Protein AF-A0A8H6ZMJ7-F1 (afdb_monomer)

Nearest PDB structures (foldseek):
  8r8q-assembly1_B  TM=2.591E-01  e=7.046E+00  Mus musculus

Radius of gyration: 21.91 Å; Cα contacts (8 Å, |Δi|>4): 2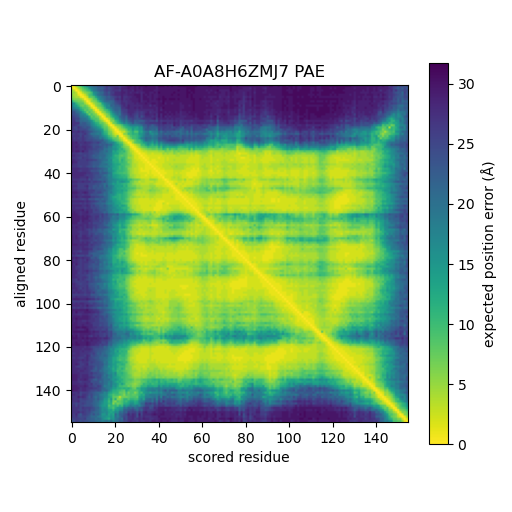61; chains: 1; bounding box: 83×32×46 Å

Mean predicted aligned error: 12.81 Å

Organism: NCBI:txid230812

Structure (mmCIF, N/CA/C/O backbone):
data_AF-A0A8H6ZMJ7-F1
#
_entry.id   AF-A0A8H6ZMJ7-F1
#
loop_
_atom_site.group_PDB
_atom_site.id
_atom_site.type_symbol
_atom_site.label_atom_id
_atom_site.label_alt_id
_atom_site.label_comp_id
_atom_site.label_asym_id
_atom_site.label_entity_id
_atom_site.label_seq_id
_atom_site.pdbx_PDB_ins_code
_atom_site.Cartn_x
_atom_site.Cartn_y
_atom_site.Cartn_z
_atom_site.occupancy
_atom_site.B_iso_or_equiv
_atom_site.auth_seq_id
_atom_site.auth_comp_id
_atom_site.auth_asym_id
_atom_site.auth_atom_id
_atom_site.pdbx_PDB_model_num
ATOM 1 N N . MET A 1 1 ? 64.795 13.889 25.042 1.00 40.62 1 MET A N 1
ATOM 2 C CA . MET A 1 1 ? 64.418 12.650 25.764 1.00 40.62 1 MET A CA 1
ATOM 3 C C . MET A 1 1 ? 63.055 12.867 26.417 1.00 40.62 1 MET A C 1
ATOM 5 O O . MET A 1 1 ? 62.797 14.007 26.766 1.00 40.62 1 MET A O 1
ATOM 9 N N . PHE A 1 2 ? 62.248 11.807 26.580 1.00 29.73 2 PHE A N 1
ATOM 10 C CA . PHE A 1 2 ? 60.812 11.752 26.955 1.00 29.73 2 PHE A CA 1
ATOM 11 C C . PHE A 1 2 ? 59.855 11.844 25.747 1.00 29.73 2 PHE A C 1
ATOM 13 O O . PHE A 1 2 ? 59.404 12.914 25.365 1.00 29.73 2 PHE A O 1
ATOM 20 N N . LEU A 1 3 ? 59.773 10.793 24.921 1.00 32.44 3 LEU A N 1
ATOM 21 C CA . LEU A 1 3 ? 58.931 9.584 25.063 1.00 32.44 3 LEU A CA 1
ATOM 22 C C . LEU A 1 3 ? 57.421 9.884 24.966 1.00 32.44 3 LEU A C 1
ATOM 24 O O . LEU A 1 3 ? 56.746 10.059 25.974 1.00 32.44 3 LEU A O 1
ATOM 28 N N . ARG A 1 4 ? 56.892 9.883 23.733 1.00 35.91 4 ARG A N 1
ATOM 29 C CA . ARG A 1 4 ? 55.462 9.662 23.464 1.00 35.91 4 ARG A CA 1
ATOM 30 C C . ARG A 1 4 ? 55.209 8.148 23.386 1.00 35.91 4 ARG A C 1
ATOM 32 O O . ARG A 1 4 ? 55.880 7.502 22.580 1.00 35.91 4 ARG A O 1
ATOM 39 N N . PRO A 1 5 ? 54.285 7.570 24.174 1.00 40.06 5 PRO A N 1
ATOM 40 C CA . PRO A 1 5 ? 53.857 6.190 23.985 1.00 40.06 5 PRO A CA 1
ATOM 41 C C . PRO A 1 5 ? 52.807 6.067 22.853 1.00 40.06 5 PRO A C 1
ATOM 43 O O . PRO A 1 5 ? 52.251 7.078 22.416 1.00 40.06 5 PRO A O 1
ATOM 46 N N . PRO A 1 6 ? 52.572 4.841 22.342 1.00 36.16 6 PRO A N 1
ATOM 47 C CA . PRO A 1 6 ? 52.058 4.580 20.999 1.00 36.16 6 PRO A CA 1
ATOM 48 C C . PRO A 1 6 ? 50.549 4.283 20.965 1.00 36.16 6 PRO A C 1
ATOM 50 O O . PRO A 1 6 ? 50.018 3.595 21.835 1.00 36.16 6 PRO A O 1
ATOM 53 N N . LEU A 1 7 ? 49.865 4.727 19.906 1.00 35.50 7 LEU A N 1
ATOM 54 C CA . LEU A 1 7 ? 48.497 4.310 19.584 1.00 35.50 7 LEU A CA 1
ATOM 55 C C . LEU A 1 7 ? 48.532 3.001 18.782 1.00 35.50 7 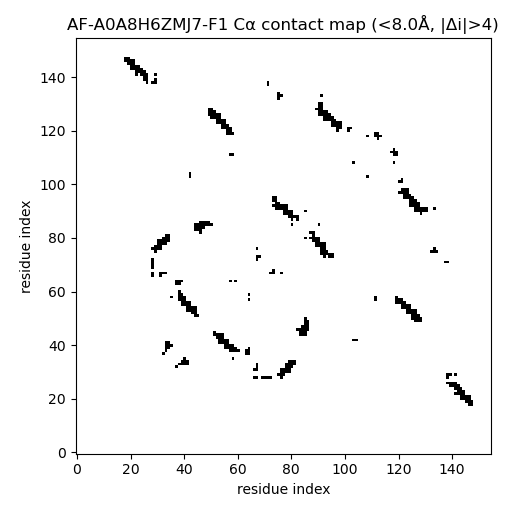LEU A C 1
ATOM 57 O O . LEU A 1 7 ? 48.797 2.994 17.582 1.00 35.50 7 LEU A O 1
ATOM 61 N N . HIS A 1 8 ? 48.253 1.888 19.459 1.00 37.00 8 HIS A N 1
ATOM 62 C CA . HIS A 1 8 ? 47.903 0.617 18.832 1.00 37.00 8 HIS A CA 1
ATOM 63 C C . HIS A 1 8 ? 46.380 0.451 18.804 1.00 37.00 8 HIS A C 1
ATOM 65 O O . HIS A 1 8 ? 45.762 0.433 19.864 1.00 37.00 8 HIS A O 1
ATOM 71 N N . LYS A 1 9 ? 45.861 0.166 17.597 1.00 37.28 9 LYS A N 1
ATOM 72 C CA . LYS A 1 9 ? 44.569 -0.480 17.275 1.00 37.28 9 LYS A CA 1
ATOM 73 C C . LYS A 1 9 ? 43.328 0.373 17.613 1.00 37.28 9 LYS A C 1
ATOM 75 O O . LYS A 1 9 ? 43.206 0.922 18.692 1.00 37.28 9 LYS A O 1
ATOM 80 N N . TRP A 1 10 ? 42.356 0.519 16.719 1.00 31.66 10 TRP A N 1
ATOM 81 C CA . TRP A 1 10 ? 41.422 -0.559 16.401 1.00 31.66 10 TRP A CA 1
ATOM 82 C C . TRP A 1 10 ? 40.451 -0.163 15.272 1.00 31.66 10 TRP A C 1
ATOM 84 O O . TRP A 1 10 ? 40.071 0.993 15.145 1.00 31.66 10 TRP A O 1
ATOM 94 N N . VAL A 1 11 ? 40.012 -1.201 14.551 1.00 34.50 11 VAL A N 1
ATOM 95 C CA . VAL A 1 11 ? 38.798 -1.322 13.724 1.00 34.50 11 VAL A CA 1
ATOM 96 C C . VAL A 1 11 ? 38.760 -0.547 12.400 1.00 34.50 11 VAL A C 1
ATOM 98 O O . VAL A 1 11 ? 38.437 0.630 12.304 1.00 34.50 11 VAL A O 1
ATOM 101 N N . SER A 1 12 ? 38.993 -1.318 11.341 1.00 35.91 12 SER A N 1
ATOM 102 C CA . SER A 1 12 ? 38.514 -1.110 9.978 1.00 35.91 12 SER A CA 1
ATOM 103 C C . SER A 1 12 ? 37.035 -0.698 9.945 1.00 35.91 12 SER A C 1
ATOM 105 O O . SER A 1 12 ? 36.141 -1.531 10.095 1.00 35.91 12 SER A O 1
ATOM 107 N N . LEU A 1 13 ? 36.799 0.594 9.711 1.00 35.06 13 LEU A N 1
ATOM 108 C CA . LEU A 1 13 ? 35.517 1.161 9.303 1.00 35.06 13 LEU A CA 1
ATOM 109 C C . LEU A 1 13 ? 35.194 0.678 7.885 1.00 35.06 13 LEU A C 1
ATOM 111 O O . LEU A 1 13 ? 35.684 1.226 6.896 1.00 35.06 13 LEU A O 1
ATOM 115 N N . PHE A 1 14 ? 34.349 -0.345 7.779 1.00 35.38 14 PHE A N 1
ATOM 116 C CA . PHE A 1 14 ? 33.616 -0.606 6.546 1.00 35.38 14 PHE A CA 1
ATOM 117 C C . PHE A 1 14 ? 32.664 0.571 6.308 1.00 35.38 14 PHE A C 1
ATOM 119 O O . PHE A 1 14 ? 31.577 0.651 6.874 1.00 35.38 14 PHE A O 1
ATOM 126 N N . ARG A 1 15 ? 33.116 1.521 5.486 1.00 40.22 15 ARG A N 1
ATOM 127 C CA . ARG A 1 15 ? 32.315 2.616 4.942 1.00 40.22 15 ARG A CA 1
ATOM 128 C C . ARG A 1 15 ? 31.239 2.009 4.041 1.00 40.22 15 ARG A C 1
ATOM 130 O O . ARG A 1 15 ? 31.510 1.655 2.896 1.00 40.22 15 ARG A O 1
ATOM 137 N N . LYS A 1 16 ? 30.024 1.855 4.562 1.00 38.59 16 LYS A N 1
ATOM 138 C CA . LYS A 1 16 ? 28.864 1.483 3.752 1.00 38.59 16 LYS A CA 1
ATOM 139 C C . LYS A 1 16 ? 28.497 2.703 2.905 1.00 38.59 16 LYS A C 1
ATOM 141 O O . LYS A 1 16 ? 28.014 3.705 3.420 1.00 38.59 16 LYS A O 1
ATOM 146 N N . HIS A 1 17 ? 28.834 2.657 1.620 1.00 39.25 17 HIS A N 1
ATOM 147 C CA . HIS A 1 17 ? 28.403 3.654 0.646 1.00 39.25 17 HIS A CA 1
ATOM 148 C C . HIS A 1 17 ? 26.912 3.438 0.372 1.00 39.25 17 HIS A C 1
ATOM 150 O O . HIS A 1 17 ? 26.545 2.600 -0.448 1.00 39.25 17 HIS A O 1
ATOM 156 N N . GLU A 1 18 ? 26.049 4.152 1.089 1.00 45.00 18 GLU A N 1
ATOM 157 C CA . GLU A 1 18 ? 24.613 4.148 0.818 1.00 45.00 18 GLU A CA 1
ATOM 158 C C . GLU A 1 18 ? 24.294 5.289 -0.152 1.00 45.00 18 GLU A C 1
ATOM 160 O O . GLU A 1 18 ? 24.239 6.461 0.212 1.00 45.00 18 GLU A O 1
ATOM 165 N N . ASN A 1 19 ? 24.133 4.937 -1.430 1.00 41.91 19 ASN A N 1
ATOM 166 C CA . ASN A 1 19 ? 23.509 5.827 -2.401 1.00 41.91 19 ASN A CA 1
ATOM 167 C C . ASN A 1 19 ? 22.033 5.978 -2.013 1.00 41.91 19 ASN A C 1
ATOM 169 O O . ASN A 1 19 ? 21.340 4.973 -1.854 1.00 41.91 19 ASN A O 1
ATOM 173 N N . TYR A 1 20 ? 21.542 7.209 -1.893 1.00 49.22 20 TYR A N 1
ATOM 174 C CA . TYR A 1 20 ? 20.137 7.478 -1.596 1.00 49.22 20 TYR A CA 1
ATOM 175 C C . TYR A 1 20 ? 19.500 8.308 -2.714 1.00 49.22 20 TYR A C 1
ATOM 177 O O . TYR A 1 20 ? 20.053 9.305 -3.179 1.00 49.22 20 TYR A O 1
ATOM 185 N N . LEU A 1 21 ? 18.320 7.867 -3.149 1.00 46.81 21 LEU A N 1
ATOM 186 C CA . LEU A 1 21 ? 17.502 8.533 -4.153 1.00 46.81 21 LEU A CA 1
ATOM 187 C C . LEU A 1 21 ? 16.530 9.493 -3.450 1.00 46.81 21 LEU A C 1
ATOM 189 O O . LEU A 1 21 ? 15.619 9.044 -2.753 1.00 46.81 21 LEU A O 1
ATOM 193 N N . ARG A 1 22 ? 16.687 10.809 -3.653 1.00 48.72 22 ARG A N 1
ATOM 194 C CA . ARG A 1 22 ? 15.736 11.814 -3.153 1.00 48.72 22 ARG A CA 1
ATOM 195 C C . ARG A 1 22 ? 14.818 12.273 -4.280 1.00 48.72 22 ARG A C 1
ATOM 197 O O . ARG A 1 22 ? 15.273 12.826 -5.282 1.00 48.72 22 ARG A O 1
ATOM 204 N N . VAL A 1 23 ? 13.514 12.088 -4.100 1.00 51.41 23 VAL A N 1
ATOM 205 C CA . VAL A 1 23 ? 12.507 12.729 -4.955 1.00 51.41 23 VAL A CA 1
ATOM 206 C C . VAL A 1 23 ? 12.547 14.217 -4.639 1.00 51.41 23 VAL A C 1
ATOM 208 O O . VAL A 1 23 ? 12.322 14.603 -3.492 1.00 51.41 23 VAL A O 1
ATOM 211 N N . GLN A 1 24 ? 12.921 15.041 -5.618 1.00 44.25 24 GLN A N 1
ATOM 212 C CA . GLN A 1 24 ? 13.086 16.469 -5.372 1.00 44.25 24 GLN A CA 1
ATOM 213 C C . GLN A 1 24 ? 11.735 17.172 -5.497 1.0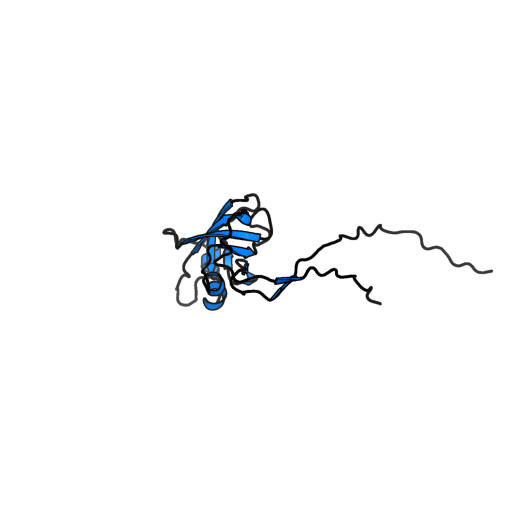0 44.25 24 GLN A C 1
ATOM 215 O O . GLN A 1 24 ? 11.301 17.804 -4.542 1.00 44.25 24 GLN A O 1
ATOM 220 N N . TRP A 1 25 ? 11.069 17.017 -6.650 1.00 44.19 25 TRP A N 1
ATOM 221 C CA . TRP A 1 25 ? 9.737 17.557 -6.937 1.00 44.19 25 TRP A CA 1
ATOM 222 C C . TRP A 1 25 ? 9.104 16.762 -8.095 1.00 44.19 25 TRP A C 1
ATOM 224 O O . TRP A 1 25 ? 9.724 16.555 -9.141 1.00 44.19 25 TRP A O 1
ATOM 234 N N . GLY A 1 26 ? 7.867 16.314 -7.920 1.00 46.16 26 GLY A N 1
ATOM 235 C CA . GLY A 1 26 ? 7.076 15.562 -8.896 1.00 46.16 26 GLY A CA 1
ATOM 236 C C . GLY A 1 26 ? 5.633 15.464 -8.407 1.00 46.16 26 GLY A C 1
ATOM 237 O O . GLY A 1 26 ? 5.340 15.904 -7.294 1.00 46.16 26 GLY A O 1
ATOM 238 N N . SER A 1 27 ? 4.723 14.929 -9.219 1.00 52.59 27 SER A N 1
ATOM 239 C CA . SER A 1 27 ? 3.335 14.754 -8.783 1.00 52.59 27 SER A CA 1
ATOM 240 C C . SER A 1 27 ? 3.284 13.874 -7.541 1.00 52.59 27 SER A C 1
ATOM 242 O O . SER A 1 27 ? 3.731 12.727 -7.558 1.00 52.59 27 SER A O 1
ATOM 244 N N . ASN A 1 28 ? 2.734 14.430 -6.457 1.00 59.06 28 ASN A N 1
ATOM 245 C CA . ASN A 1 28 ? 2.615 13.773 -5.152 1.00 59.06 28 ASN A CA 1
ATOM 246 C C . ASN A 1 28 ? 1.735 12.509 -5.210 1.00 59.06 28 ASN A C 1
ATOM 248 O O . ASN A 1 28 ? 1.573 11.814 -4.221 1.00 59.06 28 ASN A O 1
ATOM 252 N N . THR A 1 29 ? 1.150 12.222 -6.374 1.00 64.38 29 THR A N 1
ATOM 253 C CA . THR A 1 29 ? 0.273 11.080 -6.613 1.00 64.38 29 THR A CA 1
ATOM 254 C C . THR A 1 29 ? 1.039 9.841 -7.077 1.00 64.38 29 THR A C 1
ATOM 256 O O . THR A 1 29 ? 0.543 8.735 -6.919 1.00 64.38 29 THR A O 1
ATOM 259 N N . ALA A 1 30 ? 2.247 9.984 -7.640 1.00 69.69 30 ALA A N 1
ATOM 260 C CA . ALA A 1 30 ? 2.974 8.856 -8.233 1.00 69.69 30 ALA A CA 1
ATOM 261 C C . ALA A 1 30 ? 3.637 7.936 -7.197 1.00 69.69 30 ALA A C 1
ATOM 263 O O . ALA A 1 30 ? 3.919 6.771 -7.489 1.00 69.69 30 ALA A O 1
ATOM 264 N N . ILE A 1 31 ? 3.887 8.461 -5.992 1.00 79.69 31 ILE A N 1
ATOM 265 C CA . ILE A 1 31 ? 4.442 7.706 -4.873 1.00 79.69 31 ILE A CA 1
ATOM 266 C C . ILE A 1 31 ? 3.469 7.780 -3.702 1.00 79.69 31 ILE A C 1
ATOM 268 O O . ILE A 1 31 ? 3.143 8.860 -3.216 1.00 79.69 31 ILE A O 1
ATOM 272 N N . GLY A 1 32 ? 3.030 6.616 -3.244 1.00 85.81 32 GLY A N 1
ATOM 273 C CA . GLY A 1 32 ? 2.213 6.445 -2.057 1.00 85.81 32 GLY A CA 1
ATOM 274 C C . GLY A 1 32 ? 3.014 5.865 -0.896 1.00 85.81 32 GLY A C 1
ATOM 275 O O . GLY A 1 32 ? 4.128 5.358 -1.037 1.00 85.81 32 GLY A O 1
ATOM 276 N N . ASP A 1 33 ? 2.411 5.901 0.278 1.00 87.00 33 ASP A N 1
ATOM 277 C CA . ASP A 1 33 ? 2.946 5.297 1.485 1.00 87.00 33 ASP A CA 1
ATOM 278 C C . ASP A 1 33 ? 1.818 4.496 2.130 1.00 87.00 33 ASP A C 1
ATOM 280 O O . ASP A 1 33 ? 0.755 5.046 2.417 1.00 87.00 33 ASP A O 1
ATOM 284 N N . ILE A 1 34 ? 2.026 3.188 2.283 1.00 90.62 34 ILE A N 1
ATOM 285 C CA . ILE A 1 34 ? 1.058 2.275 2.906 1.00 90.62 34 ILE A CA 1
ATOM 286 C C . ILE A 1 34 ? 1.561 1.731 4.243 1.00 90.62 34 ILE A C 1
ATOM 288 O O . ILE A 1 34 ? 1.051 0.732 4.749 1.00 90.62 34 ILE A O 1
ATOM 292 N N . THR A 1 35 ? 2.573 2.383 4.816 1.00 90.62 35 THR A N 1
ATOM 293 C CA . THR A 1 35 ? 3.107 2.045 6.135 1.00 90.62 35 THR A CA 1
ATOM 294 C C . THR A 1 35 ? 2.275 2.669 7.254 1.00 90.62 35 THR A C 1
ATOM 296 O O . THR A 1 35 ? 1.461 3.572 7.035 1.00 90.62 35 THR A O 1
ATOM 299 N N . GLU A 1 36 ? 2.532 2.238 8.491 1.00 89.00 36 GLU A N 1
ATOM 300 C CA . GLU A 1 36 ? 1.895 2.818 9.679 1.00 89.00 36 GLU A CA 1
ATOM 301 C C . GLU A 1 36 ? 2.155 4.330 9.800 1.00 89.00 36 GLU A C 1
ATOM 303 O O . GLU A 1 36 ? 1.299 5.054 10.303 1.00 89.00 36 GLU A O 1
ATOM 308 N N . ALA A 1 37 ? 3.274 4.830 9.257 1.00 85.69 37 ALA A N 1
ATOM 309 C CA . ALA A 1 37 ? 3.587 6.260 9.220 1.00 85.69 37 ALA A CA 1
ATOM 310 C C . ALA A 1 37 ? 2.594 7.077 8.372 1.00 85.69 37 ALA A C 1
ATOM 312 O O . ALA A 1 37 ? 2.334 8.237 8.683 1.00 85.69 37 ALA A O 1
ATOM 313 N N . ALA A 1 38 ? 2.000 6.470 7.340 1.00 85.44 38 ALA A N 1
ATOM 314 C CA . ALA A 1 38 ? 0.922 7.063 6.547 1.00 85.44 38 ALA A CA 1
ATOM 315 C C . ALA A 1 38 ? -0.481 6.738 7.093 1.00 85.44 38 ALA A C 1
ATOM 317 O O . ALA A 1 38 ? -1.488 7.069 6.470 1.00 85.44 38 ALA A O 1
ATOM 318 N N . GLY A 1 39 ? -0.561 6.100 8.264 1.00 88.31 39 GLY A N 1
ATOM 319 C CA . GLY A 1 39 ? -1.818 5.742 8.916 1.00 88.31 39 GLY A CA 1
ATOM 320 C C . GLY A 1 39 ? -2.416 4.415 8.450 1.00 88.31 39 GLY A C 1
ATOM 321 O O . GLY A 1 39 ? -3.564 4.129 8.784 1.00 88.31 39 GLY A O 1
ATOM 322 N N . TRP A 1 40 ? -1.673 3.590 7.711 1.00 91.06 40 TRP A N 1
ATOM 323 C CA . TRP A 1 40 ? -2.151 2.303 7.205 1.00 91.06 40 TRP A CA 1
ATOM 324 C C . TRP A 1 40 ? -1.693 1.128 8.068 1.00 91.06 40 TRP A C 1
ATOM 326 O O . TRP A 1 40 ? -0.523 1.026 8.426 1.00 91.06 40 TRP A O 1
ATOM 336 N N . LYS A 1 41 ? -2.602 0.189 8.345 1.00 92.31 41 LYS A N 1
ATOM 337 C CA . LYS A 1 41 ? -2.275 -1.138 8.874 1.00 92.31 41 LYS A CA 1
ATOM 338 C C . LYS A 1 41 ? -2.410 -2.186 7.786 1.00 92.31 41 LYS A C 1
ATOM 340 O O . LYS A 1 41 ? -3.498 -2.366 7.241 1.00 92.31 41 LYS A O 1
ATOM 345 N N . ILE A 1 42 ? -1.330 -2.910 7.521 1.00 92.31 42 ILE A N 1
ATOM 346 C CA . ILE A 1 42 ? -1.331 -4.058 6.614 1.00 92.31 42 ILE A CA 1
ATOM 347 C C . ILE A 1 42 ? -1.700 -5.313 7.419 1.00 92.31 42 ILE A C 1
ATOM 349 O O . ILE A 1 42 ? -1.101 -5.567 8.462 1.00 92.31 42 ILE A O 1
ATOM 353 N N . LEU A 1 43 ? -2.707 -6.073 6.973 1.00 89.88 43 LEU A N 1
ATOM 354 C CA . LEU A 1 43 ? -3.214 -7.252 7.697 1.00 89.88 43 LEU A CA 1
ATOM 355 C C . LEU A 1 43 ? -2.530 -8.552 7.268 1.00 89.88 43 LEU A C 1
ATOM 357 O O . LEU A 1 43 ? -2.212 -9.390 8.102 1.00 89.88 43 LEU A O 1
ATOM 361 N N . ASN A 1 44 ? -2.324 -8.723 5.963 1.00 87.38 44 ASN A N 1
ATOM 362 C CA . ASN A 1 44 ? -1.790 -9.948 5.379 1.00 87.38 44 ASN A CA 1
ATOM 363 C C . ASN A 1 44 ? -0.703 -9.556 4.384 1.00 87.38 44 ASN A C 1
ATOM 365 O O . ASN A 1 44 ? -1.029 -9.158 3.269 1.00 87.38 44 ASN A O 1
ATOM 369 N N . CYS A 1 45 ? 0.561 -9.632 4.785 1.00 90.75 45 CYS A N 1
ATOM 370 C CA . CYS A 1 45 ? 1.683 -9.430 3.880 1.00 90.75 45 CYS A CA 1
ATOM 371 C C . CYS A 1 45 ? 2.805 -10.412 4.203 1.00 90.75 45 CYS A C 1
ATOM 373 O O . CYS A 1 45 ? 3.029 -10.739 5.367 1.00 90.75 45 CYS A O 1
ATOM 375 N N . SER A 1 46 ? 3.479 -10.900 3.167 1.00 92.81 46 SER A N 1
ATOM 376 C CA . SER A 1 46 ? 4.653 -11.757 3.276 1.00 92.81 46 SER A CA 1
ATOM 377 C C . SER A 1 46 ? 5.910 -10.970 2.884 1.00 92.81 46 SER A C 1
ATOM 379 O O . SER A 1 46 ? 5.880 -10.264 1.870 1.00 92.81 46 SER A O 1
ATOM 381 N N . PRO A 1 47 ? 7.020 -11.099 3.633 1.00 91.19 47 PRO A N 1
ATOM 382 C CA . PRO A 1 47 ? 8.289 -10.436 3.318 1.00 91.19 47 PRO A CA 1
ATOM 383 C C . PRO A 1 47 ? 9.018 -11.072 2.122 1.00 91.19 47 PRO A C 1
ATOM 385 O O . PRO A 1 47 ? 9.871 -10.451 1.500 1.00 91.19 47 PRO A O 1
ATOM 388 N N . ASP A 1 48 ? 8.676 -12.304 1.742 1.00 88.94 48 ASP A N 1
ATOM 389 C CA . ASP A 1 48 ? 9.485 -13.084 0.796 1.00 88.94 48 ASP A CA 1
ATOM 390 C C . ASP A 1 48 ? 8.912 -13.137 -0.622 1.00 88.94 48 ASP A C 1
ATOM 392 O O . ASP A 1 48 ? 9.472 -13.792 -1.507 1.00 88.94 48 ASP A O 1
ATOM 396 N N . VAL A 1 49 ? 7.800 -12.450 -0.872 1.00 90.62 49 VAL A N 1
ATOM 397 C CA . VAL A 1 49 ? 7.093 -12.505 -2.155 1.00 90.62 49 VAL A CA 1
ATOM 398 C C . VAL A 1 49 ? 7.243 -11.204 -2.939 1.00 90.62 49 VAL A C 1
ATOM 400 O O . VAL A 1 49 ? 7.279 -10.104 -2.388 1.00 90.62 49 VAL A O 1
ATOM 403 N N . LEU A 1 50 ? 7.355 -11.348 -4.260 1.00 90.19 50 LEU A N 1
ATOM 404 C CA . LEU A 1 50 ? 7.447 -10.231 -5.207 1.00 90.19 50 LEU A CA 1
ATOM 405 C C . LEU A 1 50 ? 6.075 -9.765 -5.701 1.00 90.19 50 LEU A C 1
ATOM 407 O O . LEU A 1 50 ? 5.952 -8.653 -6.201 1.00 90.19 50 LEU A O 1
ATOM 411 N N . THR A 1 51 ? 5.058 -10.618 -5.577 1.00 94.25 51 THR A N 1
ATOM 412 C CA . THR A 1 51 ? 3.681 -10.326 -5.969 1.00 94.25 51 THR A CA 1
ATOM 413 C C . THR A 1 51 ? 2.742 -10.912 -4.934 1.00 94.25 51 THR A C 1
ATOM 415 O O . THR A 1 51 ? 2.900 -12.075 -4.561 1.00 94.25 51 THR A O 1
ATOM 418 N N . GLN A 1 52 ? 1.799 -10.111 -4.445 1.00 95.06 52 GLN A N 1
ATOM 419 C CA . GLN A 1 52 ? 0.870 -10.536 -3.402 1.00 95.06 52 GLN A CA 1
ATOM 420 C C . GLN A 1 52 ? -0.367 -9.656 -3.323 1.00 95.06 52 GLN A C 1
ATOM 422 O O . GLN A 1 52 ? -0.311 -8.458 -3.597 1.00 95.06 52 GLN A O 1
ATOM 427 N N . ASP A 1 53 ? -1.456 -10.261 -2.863 1.00 95.44 53 ASP A N 1
ATOM 428 C CA . ASP A 1 53 ? -2.653 -9.546 -2.456 1.00 95.44 53 ASP A CA 1
ATOM 429 C C . ASP A 1 53 ? -2.567 -9.236 -0.967 1.00 95.44 53 ASP A C 1
ATOM 431 O O . ASP A 1 53 ? -2.433 -10.136 -0.133 1.00 95.44 53 ASP A O 1
ATOM 435 N N . ILE A 1 54 ? -2.674 -7.957 -0.635 1.00 94.94 54 ILE A N 1
ATOM 436 C CA . ILE A 1 54 ? -2.658 -7.480 0.740 1.00 94.94 54 ILE A CA 1
ATOM 437 C C . ILE A 1 54 ? -3.985 -6.821 1.088 1.00 94.94 54 ILE A C 1
ATOM 439 O O . ILE A 1 54 ? -4.699 -6.298 0.231 1.00 94.94 54 ILE A O 1
ATOM 443 N N . ARG A 1 55 ? -4.294 -6.812 2.383 1.00 94.62 55 ARG A N 1
ATOM 444 C CA . ARG A 1 55 ? -5.417 -6.059 2.947 1.00 94.62 55 ARG A CA 1
ATOM 445 C C . ARG A 1 55 ? -4.893 -4.938 3.827 1.00 94.62 55 ARG A C 1
ATOM 447 O O . ARG A 1 55 ? -3.942 -5.143 4.581 1.00 94.62 55 ARG A O 1
ATOM 454 N N . LEU A 1 56 ? -5.533 -3.785 3.727 1.00 92.56 56 LEU A N 1
ATOM 455 C CA . LEU A 1 56 ? -5.167 -2.537 4.369 1.00 92.56 56 LEU A CA 1
ATOM 456 C C . LEU A 1 56 ? -6.344 -1.990 5.165 1.00 92.56 56 LEU A C 1
ATOM 458 O O . LEU A 1 56 ? -7.488 -2.045 4.711 1.00 92.56 56 LEU A O 1
ATOM 462 N N . VAL A 1 57 ? -6.050 -1.387 6.309 1.00 92.06 57 VAL A N 1
ATOM 463 C CA . VAL A 1 57 ? -7.035 -0.686 7.132 1.00 92.06 57 VAL A CA 1
ATOM 464 C C . VAL A 1 57 ? -6.473 0.661 7.552 1.00 92.06 57 VAL A C 1
ATOM 466 O O . VAL A 1 57 ? -5.312 0.760 7.943 1.00 92.06 57 VAL A O 1
ATOM 469 N N . CYS A 1 58 ? -7.292 1.705 7.472 1.00 90.31 58 CYS A N 1
ATOM 470 C CA . CYS A 1 58 ? -6.904 3.027 7.944 1.00 90.31 58 CYS A CA 1
ATOM 471 C C . CYS A 1 58 ? -6.991 3.095 9.477 1.00 90.31 58 CYS A C 1
ATOM 473 O O . CYS A 1 58 ? -8.064 2.885 10.041 1.00 90.31 58 CYS A O 1
ATOM 475 N N . MET A 1 59 ? -5.873 3.391 10.142 1.00 86.00 59 MET A N 1
ATOM 476 C CA . MET A 1 59 ? -5.766 3.507 11.603 1.00 86.00 59 MET A CA 1
ATOM 477 C C . MET A 1 59 ? -6.064 4.915 12.134 1.00 86.00 59 MET A C 1
ATOM 479 O O . MET A 1 59 ? -6.279 5.079 13.331 1.00 86.00 59 MET A O 1
ATOM 483 N N . GLY A 1 60 ? -6.033 5.934 11.272 1.00 73.62 60 GLY A N 1
ATOM 484 C CA . GLY A 1 60 ? -6.101 7.341 11.668 1.00 73.62 60 GLY A CA 1
ATOM 485 C C . GLY A 1 60 ? -7.331 8.085 11.150 1.00 73.62 60 GLY A C 1
ATOM 486 O O . GLY A 1 60 ? -8.406 7.520 10.911 1.00 73.62 60 GLY A O 1
ATOM 487 N N . GLU A 1 61 ? -7.162 9.393 10.962 1.00 72.38 61 GLU A N 1
ATOM 488 C CA . GLU A 1 61 ? -8.114 10.182 10.190 1.00 72.38 61 GLU A CA 1
ATOM 489 C C . GLU A 1 61 ? -8.144 9.678 8.747 1.00 72.38 61 GLU A C 1
ATOM 491 O O . GLU A 1 61 ? -7.109 9.421 8.129 1.00 72.38 61 GLU A O 1
ATOM 496 N N . THR A 1 62 ? -9.346 9.549 8.188 1.00 70.38 62 THR A N 1
ATOM 497 C CA . THR A 1 62 ? -9.543 9.031 6.828 1.00 70.38 62 THR A CA 1
ATOM 498 C C . THR A 1 62 ? -8.783 9.844 5.783 1.00 70.38 62 THR A C 1
ATOM 500 O O . THR A 1 62 ? -8.362 9.283 4.776 1.00 70.38 62 THR A O 1
ATOM 503 N N . SER A 1 63 ? -8.560 11.134 6.046 1.00 73.12 63 SER A N 1
ATOM 504 C CA . SER A 1 63 ? -7.788 12.058 5.212 1.00 73.12 63 SER A CA 1
ATOM 505 C C . SER A 1 63 ? -6.343 11.600 4.985 1.00 73.12 63 SER A C 1
ATOM 507 O O . SER A 1 63 ? -5.844 11.728 3.869 1.00 73.12 63 SER A O 1
ATOM 509 N N . MET A 1 64 ? -5.686 11.016 5.996 1.00 76.19 64 MET A N 1
ATOM 510 C CA . MET A 1 64 ? -4.300 10.539 5.883 1.00 76.19 64 MET A CA 1
ATOM 511 C C . MET A 1 64 ? -4.187 9.369 4.901 1.00 76.19 64 MET A C 1
ATOM 513 O O . MET A 1 64 ? -3.318 9.344 4.034 1.00 76.19 64 MET A O 1
ATOM 517 N N . CYS A 1 65 ? -5.125 8.431 4.995 1.00 83.25 65 CYS A N 1
ATOM 518 C CA . CYS A 1 65 ? -5.159 7.229 4.171 1.00 83.25 65 CYS A CA 1
ATOM 519 C C . CYS A 1 65 ? -5.648 7.522 2.744 1.00 83.25 65 CYS A C 1
ATOM 521 O O . CYS A 1 65 ? -5.163 6.947 1.770 1.00 83.25 65 CYS A O 1
ATOM 523 N N . GLN A 1 66 ? -6.594 8.455 2.597 1.00 80.94 66 GLN A N 1
ATOM 524 C CA . GLN A 1 66 ? -7.194 8.815 1.310 1.00 80.94 66 GLN A CA 1
ATOM 525 C C . GLN A 1 66 ? -6.189 9.346 0.286 1.00 80.94 66 GLN A C 1
ATOM 527 O O . GLN A 1 66 ? -6.476 9.275 -0.907 1.00 80.94 66 GLN A O 1
ATOM 532 N N . HIS A 1 67 ? -5.008 9.805 0.711 1.00 80.81 67 HIS A N 1
ATOM 533 C CA . HIS A 1 67 ? -3.970 10.264 -0.208 1.00 80.81 67 HIS A CA 1
ATOM 534 C C . HIS A 1 67 ? -3.582 9.194 -1.245 1.00 80.81 67 HIS A C 1
ATOM 536 O O . HIS A 1 67 ? -3.410 9.526 -2.415 1.00 80.81 67 HIS A O 1
ATOM 542 N N . LEU A 1 68 ? -3.558 7.910 -0.862 1.00 84.06 68 LEU A N 1
ATOM 543 C CA . LEU A 1 68 ? -3.290 6.795 -1.784 1.00 84.06 68 LEU A CA 1
ATOM 544 C C . LEU A 1 68 ? -4.317 6.696 -2.923 1.00 84.06 68 LEU A C 1
ATOM 546 O O . LEU A 1 68 ? -4.002 6.248 -4.017 1.00 84.06 68 LEU A O 1
ATOM 550 N N . PHE A 1 69 ? -5.559 7.089 -2.657 1.00 83.88 69 PHE A N 1
ATOM 551 C CA . PHE A 1 69 ? -6.666 7.004 -3.609 1.00 83.88 69 PHE A CA 1
ATOM 552 C C . PHE A 1 69 ? -6.945 8.340 -4.305 1.00 83.88 69 PHE A C 1
ATOM 554 O O . PHE A 1 69 ? -7.887 8.438 -5.089 1.00 83.88 69 PHE A O 1
ATOM 561 N N . SER A 1 70 ? -6.159 9.373 -4.001 1.00 79.38 70 SER A N 1
ATOM 562 C CA . SER A 1 70 ? -6.292 10.700 -4.593 1.00 79.38 70 SER A CA 1
ATOM 563 C C . SER A 1 70 ? -5.591 10.783 -5.958 1.00 79.38 70 SER A C 1
ATOM 565 O O . SER A 1 70 ? -4.797 9.917 -6.323 1.00 79.38 70 SER A O 1
ATOM 567 N N . GLY A 1 71 ? -5.890 11.817 -6.747 1.00 76.06 71 GLY A N 1
ATOM 568 C CA . GLY A 1 71 ? -5.262 12.007 -8.058 1.00 76.06 71 GLY A CA 1
ATOM 569 C C . GLY A 1 71 ? -5.707 10.971 -9.095 1.00 76.06 71 GLY A C 1
ATOM 570 O O . GLY A 1 71 ? -6.894 10.883 -9.400 1.00 76.06 71 GLY A O 1
ATOM 571 N N . HIS A 1 72 ? -4.758 10.201 -9.641 1.00 76.50 72 HIS A N 1
ATOM 572 C CA . HIS A 1 72 ? -5.022 9.139 -10.626 1.00 76.50 72 HIS A CA 1
ATOM 573 C C . HIS A 1 72 ? -5.514 7.821 -9.998 1.00 76.50 72 HIS A C 1
ATOM 575 O O . HIS A 1 72 ? -5.773 6.854 -10.717 1.00 76.50 72 HIS A O 1
ATOM 581 N N . GLY A 1 73 ? -5.689 7.792 -8.673 1.00 84.19 73 GLY A N 1
ATOM 582 C CA . GLY A 1 73 ? -6.095 6.610 -7.922 1.00 84.19 73 GLY A CA 1
ATOM 583 C C . GLY A 1 73 ? -4.908 5.734 -7.531 1.00 84.19 73 GLY A C 1
ATOM 584 O O . GLY A 1 73 ? -3.771 6.020 -7.873 1.00 84.19 73 GLY A O 1
ATOM 585 N N . ALA A 1 74 ? -5.192 4.650 -6.807 1.00 88.44 74 ALA A N 1
ATOM 586 C CA . ALA A 1 74 ? -4.149 3.799 -6.238 1.00 88.44 74 ALA A CA 1
ATOM 587 C C . ALA A 1 74 ? -3.429 2.921 -7.272 1.00 88.44 74 ALA A C 1
ATOM 589 O O . ALA A 1 74 ? -2.339 2.445 -6.993 1.00 88.44 74 ALA A O 1
ATOM 590 N N . VAL A 1 75 ? -4.048 2.631 -8.422 1.00 91.31 75 VAL A N 1
ATOM 591 C CA . VAL A 1 75 ? -3.472 1.740 -9.445 1.00 91.31 75 VAL A CA 1
ATOM 592 C C . VAL A 1 75 ? -2.331 2.451 -10.169 1.00 91.31 75 VAL A C 1
ATOM 594 O O . VAL A 1 75 ? -2.447 3.625 -10.496 1.00 91.31 75 VAL A O 1
ATOM 597 N N . ASP A 1 76 ? -1.251 1.717 -10.439 1.00 88.69 76 ASP A N 1
ATOM 598 C CA . ASP A 1 76 ? 0.011 2.198 -11.018 1.00 88.69 76 ASP A CA 1
ATOM 599 C C . ASP A 1 76 ? 0.845 3.112 -10.097 1.00 88.69 76 ASP A C 1
ATOM 601 O O . ASP A 1 76 ? 1.978 3.458 -10.439 1.00 88.69 76 ASP A O 1
ATOM 605 N N . THR A 1 77 ? 0.365 3.410 -8.886 1.00 87.88 77 THR A N 1
ATOM 606 C CA . THR A 1 77 ? 1.134 4.109 -7.852 1.00 87.88 77 THR A CA 1
ATOM 607 C C . THR A 1 77 ? 2.251 3.222 -7.293 1.00 87.88 77 THR A C 1
ATOM 609 O O . THR A 1 77 ? 2.053 2.033 -7.017 1.00 87.88 77 THR A O 1
ATOM 612 N N . ILE A 1 78 ? 3.430 3.811 -7.065 1.00 88.94 78 ILE A N 1
ATOM 613 C CA . ILE A 1 78 ? 4.534 3.153 -6.357 1.00 88.94 78 ILE A CA 1
ATOM 614 C C . ILE A 1 78 ? 4.383 3.397 -4.862 1.00 88.94 78 ILE A C 1
ATOM 616 O O . ILE A 1 78 ? 4.480 4.528 -4.406 1.00 88.94 78 ILE A O 1
ATOM 620 N N . VAL A 1 79 ? 4.160 2.353 -4.077 1.00 91.19 79 VAL A N 1
ATOM 621 C CA . VAL A 1 79 ? 3.944 2.459 -2.633 1.00 91.19 79 VAL A CA 1
ATOM 622 C C . VAL A 1 79 ? 5.170 2.024 -1.843 1.00 91.19 79 VAL A C 1
ATOM 624 O O . VAL A 1 79 ? 5.814 1.029 -2.177 1.00 91.19 79 VAL A O 1
ATOM 627 N N . ARG A 1 80 ? 5.482 2.757 -0.770 1.00 91.25 80 ARG A N 1
ATOM 628 C CA . ARG A 1 80 ? 6.460 2.325 0.235 1.00 91.25 80 ARG A CA 1
ATOM 629 C C . ARG A 1 80 ? 5.865 1.225 1.112 1.00 91.25 80 ARG A C 1
ATOM 631 O O . ARG A 1 80 ? 4.770 1.397 1.650 1.00 91.25 80 ARG A O 1
ATOM 638 N N . LEU A 1 81 ? 6.605 0.134 1.273 1.00 90.69 81 LEU A N 1
ATOM 639 C CA . LEU A 1 81 ? 6.249 -0.997 2.128 1.00 90.69 81 LEU A CA 1
ATOM 640 C C . LEU A 1 81 ? 6.959 -0.912 3.483 1.00 90.69 81 LEU A C 1
ATOM 642 O O . LEU A 1 81 ? 7.978 -0.234 3.626 1.00 90.69 81 LEU A O 1
ATOM 646 N N . SER A 1 82 ? 6.404 -1.587 4.492 1.00 88.38 82 SER A N 1
ATOM 647 C CA . SER A 1 82 ? 7.116 -1.840 5.749 1.00 88.38 82 SER A CA 1
ATOM 648 C C . SER A 1 82 ? 8.212 -2.883 5.532 1.00 88.38 82 SER A C 1
ATOM 650 O O . SER A 1 82 ? 8.112 -3.687 4.610 1.00 88.38 82 SER A O 1
ATOM 652 N N . GLU A 1 83 ? 9.207 -2.925 6.418 1.00 85.25 83 GLU A N 1
ATOM 653 C CA . GLU A 1 83 ? 10.327 -3.879 6.326 1.00 85.25 83 GLU A CA 1
ATOM 654 C C . GLU A 1 83 ? 9.864 -5.346 6.265 1.00 85.25 83 GLU A C 1
ATOM 656 O O . GLU A 1 83 ? 10.472 -6.154 5.570 1.00 85.25 83 GLU A O 1
ATOM 661 N N . ASP A 1 84 ? 8.732 -5.664 6.901 1.00 88.06 84 ASP A N 1
ATOM 662 C CA . ASP A 1 84 ? 8.168 -7.019 6.946 1.00 88.06 84 ASP A CA 1
ATOM 663 C C . ASP A 1 84 ? 7.193 -7.336 5.794 1.00 88.06 84 ASP A C 1
ATOM 665 O O . ASP A 1 84 ? 6.438 -8.309 5.856 1.00 88.06 84 ASP A O 1
ATOM 669 N N . CYS A 1 85 ? 7.141 -6.502 4.753 1.00 88.31 85 CYS A N 1
ATOM 670 C CA . CYS A 1 85 ? 6.153 -6.622 3.687 1.00 88.31 85 CYS A CA 1
ATOM 671 C C . CYS A 1 85 ? 6.800 -6.525 2.302 1.00 88.31 85 CYS A C 1
ATOM 673 O O . CYS A 1 85 ? 7.132 -5.444 1.834 1.00 88.31 85 CYS A O 1
ATOM 675 N N . GLY A 1 86 ? 6.923 -7.666 1.621 1.00 88.50 86 GLY A N 1
ATOM 676 C CA . GLY A 1 86 ? 7.560 -7.808 0.311 1.00 88.50 86 GLY A CA 1
ATOM 677 C C . GLY A 1 86 ? 9.090 -7.873 0.355 1.00 88.50 86 GLY A C 1
ATOM 678 O O . GLY A 1 86 ? 9.724 -7.505 1.338 1.00 88.50 86 GLY A O 1
ATOM 679 N N . LYS A 1 87 ? 9.703 -8.314 -0.755 1.00 87.25 87 LYS A N 1
ATOM 680 C CA . LYS A 1 87 ? 11.172 -8.469 -0.869 1.00 87.25 87 LYS A CA 1
ATOM 681 C C . LYS A 1 87 ? 11.966 -7.156 -0.900 1.00 87.25 87 LYS A C 1
ATOM 683 O O . LYS A 1 87 ? 13.188 -7.180 -1.052 1.00 87.25 87 LYS A O 1
ATOM 688 N N . GLY A 1 88 ? 11.300 -6.010 -0.858 1.00 86.00 88 GLY A N 1
ATOM 689 C CA . GLY A 1 88 ? 11.943 -4.716 -1.010 1.00 86.00 88 GLY A CA 1
ATOM 690 C C . GLY A 1 88 ? 11.086 -3.576 -0.474 1.00 86.00 88 GLY A C 1
ATOM 691 O O . GLY A 1 88 ? 9.904 -3.764 -0.203 1.00 86.00 88 GLY A O 1
ATOM 692 N N . PRO A 1 89 ? 11.667 -2.373 -0.357 1.00 88.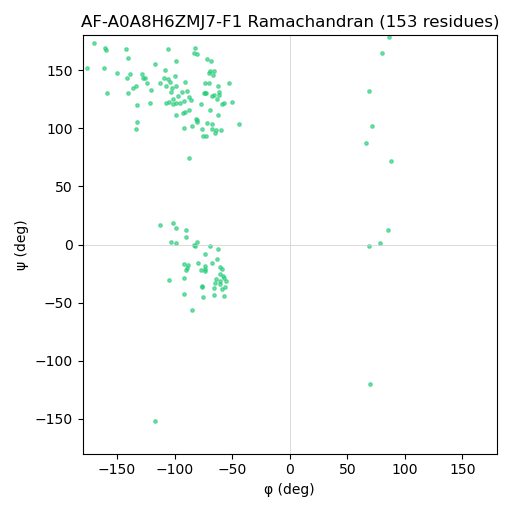88 89 PRO A N 1
ATOM 693 C CA . PRO A 1 89 ? 11.018 -1.239 0.302 1.00 88.88 89 PRO A CA 1
ATOM 694 C C . PRO A 1 89 ? 9.890 -0.598 -0.519 1.00 88.88 89 PRO A C 1
ATOM 696 O O . PRO A 1 89 ? 9.188 0.275 -0.011 1.00 88.88 89 PRO A O 1
ATOM 699 N N . PHE A 1 90 ? 9.719 -0.998 -1.783 1.00 90.88 90 PHE A N 1
ATOM 700 C CA . PHE A 1 90 ? 8.718 -0.444 -2.689 1.00 90.88 90 PHE A CA 1
ATOM 701 C C . PHE A 1 90 ? 8.053 -1.535 -3.526 1.00 90.88 90 PHE A C 1
ATOM 703 O O . PHE A 1 90 ? 8.709 -2.489 -3.949 1.00 90.88 90 PHE A O 1
ATOM 710 N N . ALA A 1 91 ? 6.775 -1.335 -3.834 1.00 93.12 91 ALA A N 1
ATOM 711 C CA . ALA A 1 91 ? 6.035 -2.107 -4.826 1.00 93.12 91 ALA A CA 1
ATOM 712 C C . ALA A 1 91 ? 5.100 -1.201 -5.627 1.00 93.12 91 ALA A C 1
ATOM 714 O O . ALA A 1 91 ? 4.762 -0.099 -5.205 1.00 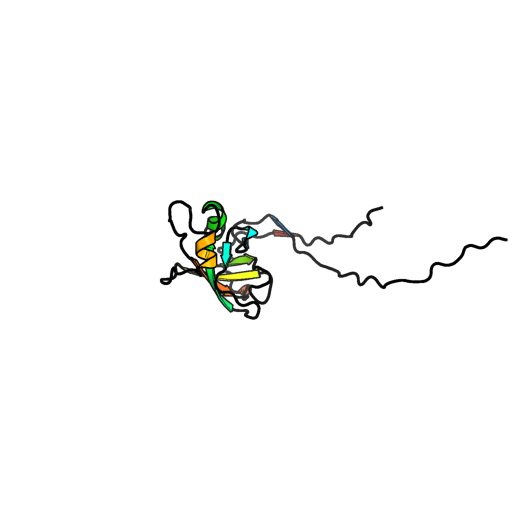93.12 91 ALA A O 1
ATOM 715 N N . ARG A 1 92 ? 4.675 -1.671 -6.792 1.00 92.94 92 ARG A N 1
ATOM 716 C CA . ARG A 1 92 ? 3.622 -1.060 -7.593 1.00 92.94 92 ARG A CA 1
ATOM 717 C C . ARG A 1 92 ? 2.281 -1.663 -7.207 1.00 92.94 92 ARG A C 1
ATOM 719 O O . ARG A 1 92 ? 2.164 -2.875 -7.039 1.00 92.94 92 ARG A O 1
ATOM 726 N N . VAL A 1 93 ? 1.254 -0.829 -7.136 1.00 94.25 93 VAL A N 1
ATOM 727 C CA . VAL A 1 93 ? -0.128 -1.291 -7.013 1.00 94.25 93 VAL A CA 1
ATOM 728 C C . VAL A 1 93 ? -0.649 -1.688 -8.393 1.00 94.25 93 VAL A C 1
ATOM 730 O O . VAL A 1 93 ? -0.923 -0.847 -9.245 1.00 94.25 93 VAL A O 1
ATOM 733 N N . GLN A 1 94 ? -0.809 -2.986 -8.618 1.00 94.94 94 GLN A N 1
ATOM 734 C CA . GLN A 1 94 ? -1.400 -3.527 -9.840 1.00 94.94 94 GLN A CA 1
ATOM 735 C C . GLN A 1 94 ? -2.926 -3.377 -9.851 1.00 94.94 94 GLN A C 1
ATOM 737 O O . GLN A 1 94 ? -3.534 -3.164 -10.898 1.00 94.94 94 GLN A O 1
ATOM 742 N N . LYS A 1 95 ? -3.560 -3.526 -8.686 1.00 94.62 95 LYS A N 1
ATOM 743 C CA . LYS A 1 95 ? -5.018 -3.534 -8.550 1.00 94.62 95 LYS A CA 1
ATOM 744 C C . LYS A 1 95 ? -5.419 -2.992 -7.188 1.00 94.62 95 LYS A C 1
ATOM 746 O O . LYS A 1 95 ? -4.718 -3.218 -6.208 1.00 94.62 95 LYS A O 1
ATOM 751 N N . SER A 1 96 ? -6.572 -2.333 -7.128 1.00 94.38 96 SER A N 1
ATOM 752 C CA . SER A 1 96 ? -7.185 -1.854 -5.892 1.00 94.38 96 SER A CA 1
ATOM 753 C C . SER A 1 96 ? -8.686 -2.149 -5.890 1.00 94.38 96 SER A C 1
ATOM 755 O O . SER A 1 96 ? -9.342 -1.975 -6.917 1.00 94.38 96 SER A O 1
ATOM 757 N N . TRP A 1 97 ? -9.223 -2.658 -4.778 1.00 95.06 97 TRP A N 1
ATOM 758 C CA . TRP A 1 97 ? -10.649 -2.960 -4.629 1.00 95.06 97 TRP A CA 1
ATOM 759 C C . TRP A 1 97 ? -11.079 -3.042 -3.160 1.00 95.06 97 TRP A C 1
ATOM 761 O O . TRP A 1 97 ? -10.256 -3.159 -2.255 1.00 95.06 97 TRP A O 1
ATOM 771 N N . ILE A 1 98 ? -12.395 -3.047 -2.936 1.00 94.25 98 ILE A N 1
ATOM 772 C CA . ILE A 1 98 ? -12.999 -3.328 -1.630 1.00 94.25 98 ILE A CA 1
ATOM 773 C C . ILE A 1 98 ? -13.300 -4.836 -1.572 1.00 94.25 98 ILE A C 1
ATOM 775 O O . ILE A 1 98 ? -14.124 -5.312 -2.359 1.00 94.25 98 ILE A O 1
ATOM 779 N N . PRO A 1 99 ? -12.631 -5.623 -0.711 1.00 94.25 99 PRO A N 1
ATOM 780 C CA . PRO A 1 99 ? -12.891 -7.052 -0.589 1.00 94.25 99 PRO A CA 1
ATOM 781 C C . PRO A 1 99 ? -14.267 -7.313 0.040 1.00 94.25 99 PRO A C 1
ATOM 783 O O . PRO A 1 99 ? -14.723 -6.555 0.892 1.00 94.25 99 PRO A O 1
ATOM 786 N N . ALA A 1 100 ? -14.914 -8.421 -0.334 1.00 93.44 100 ALA A N 1
ATOM 787 C CA . ALA A 1 100 ? -16.155 -8.857 0.317 1.00 93.44 100 ALA A CA 1
ATOM 788 C C . ALA A 1 100 ? -15.926 -9.244 1.790 1.00 93.44 100 ALA A C 1
ATOM 790 O O . ALA A 1 100 ? -16.789 -9.029 2.637 1.00 93.44 100 ALA A O 1
ATOM 791 N N . ASP A 1 101 ? -14.744 -9.789 2.091 1.00 90.31 101 ASP A N 1
ATOM 792 C CA . ASP A 1 101 ? -14.305 -10.046 3.456 1.00 90.31 101 ASP A CA 1
ATOM 793 C C . ASP A 1 101 ? -13.759 -8.761 4.094 1.00 90.31 101 ASP A C 1
ATOM 795 O O . ASP A 1 101 ? -12.652 -8.314 3.783 1.00 90.31 101 ASP A O 1
ATOM 799 N N . GLN A 1 102 ? -14.554 -8.189 4.995 1.00 92.50 102 GLN A N 1
ATOM 800 C CA . GLN A 1 102 ? -14.218 -7.015 5.802 1.00 92.50 1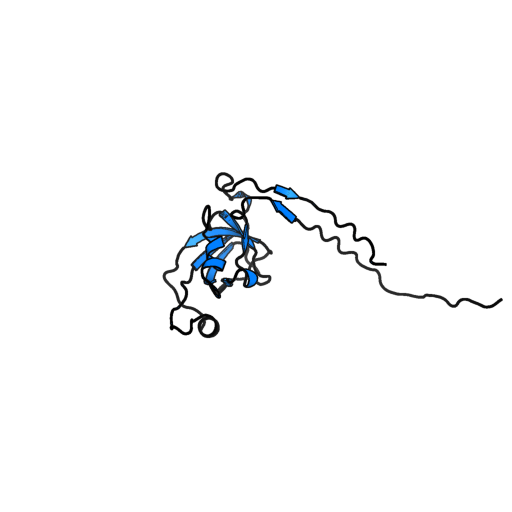02 GLN A CA 1
ATOM 801 C C . GLN A 1 102 ? -13.761 -7.397 7.222 1.00 92.50 102 GLN A C 1
ATOM 803 O O . GLN A 1 102 ? -13.717 -6.546 8.108 1.00 92.50 102 GLN A O 1
ATOM 808 N N . SER A 1 103 ? -13.441 -8.673 7.474 1.00 89.56 103 SER A N 1
ATOM 809 C CA . SER A 1 103 ? -12.956 -9.112 8.782 1.00 89.56 103 SER A CA 1
ATOM 810 C C . SER A 1 103 ? -11.545 -8.601 9.080 1.00 89.56 103 SER A C 1
ATOM 812 O O . SER A 1 103 ? -10.691 -8.456 8.199 1.00 89.56 103 SER A O 1
ATOM 814 N N . MET A 1 104 ? -11.294 -8.351 10.364 1.00 88.50 104 MET A N 1
ATOM 815 C CA . MET A 1 104 ? -9.995 -7.947 10.891 1.00 88.50 104 MET A CA 1
ATOM 816 C C . MET A 1 104 ? -9.607 -8.857 12.060 1.00 88.50 104 MET A C 1
ATOM 818 O O . MET A 1 104 ? -10.485 -9.267 12.827 1.00 88.50 104 MET A O 1
ATOM 822 N N . PRO A 1 105 ? -8.308 -9.143 12.245 1.00 87.81 105 PRO A N 1
ATOM 823 C CA . PRO A 1 105 ? -7.809 -9.765 13.465 1.00 87.81 105 PRO A CA 1
ATOM 824 C C . PRO A 1 105 ? -8.266 -8.994 14.711 1.00 87.81 105 PRO A C 1
ATOM 826 O O . PRO A 1 105 ? -8.291 -7.760 14.711 1.00 87.81 105 PRO A O 1
ATOM 829 N N . ALA A 1 106 ? -8.659 -9.711 15.767 1.00 86.19 106 ALA A N 1
ATOM 830 C CA . ALA A 1 106 ? -9.281 -9.113 16.952 1.00 86.19 106 ALA A CA 1
ATOM 831 C C . ALA A 1 106 ? -8.369 -8.095 17.663 1.00 86.19 106 ALA A C 1
ATOM 833 O O . ALA A 1 106 ? -8.847 -7.090 18.183 1.00 86.19 106 ALA A O 1
ATOM 834 N N . ASP A 1 107 ? -7.059 -8.330 17.649 1.00 84.25 107 ASP A N 1
ATOM 835 C CA . ASP A 1 107 ? -6.031 -7.438 18.189 1.00 84.25 107 ASP A CA 1
ATOM 836 C C . ASP A 1 107 ? -5.941 -6.113 17.418 1.00 84.25 107 ASP A C 1
ATOM 838 O O . ASP A 1 107 ? -5.772 -5.050 18.019 1.00 84.25 107 ASP A O 1
ATOM 842 N N . ILE A 1 108 ? -6.110 -6.163 16.096 1.00 85.31 108 ILE A N 1
ATOM 843 C CA . ILE A 1 108 ? -6.130 -4.986 15.227 1.00 85.31 108 ILE A CA 1
ATOM 844 C C . ILE A 1 108 ? -7.460 -4.246 15.379 1.00 85.31 108 ILE A C 1
ATOM 846 O O . ILE A 1 108 ? -7.472 -3.029 15.573 1.00 85.31 108 ILE A O 1
ATOM 850 N N . ALA A 1 109 ? -8.578 -4.974 15.374 1.00 85.56 109 ALA A N 1
ATOM 851 C CA . ALA A 1 109 ? -9.901 -4.399 15.587 1.00 85.56 109 ALA A CA 1
ATOM 852 C C . ALA A 1 109 ? -9.977 -3.661 16.934 1.00 85.56 109 ALA A C 1
ATOM 854 O O . ALA A 1 109 ? -10.415 -2.517 16.978 1.00 85.56 109 ALA A O 1
ATOM 855 N N . ALA A 1 110 ? -9.455 -4.241 18.017 1.00 83.75 110 ALA A N 1
ATOM 856 C CA . ALA A 1 110 ? -9.443 -3.601 19.333 1.00 83.75 110 ALA A CA 1
ATOM 857 C C . ALA A 1 110 ? -8.673 -2.265 19.373 1.00 83.75 110 ALA A C 1
ATOM 859 O O . ALA A 1 110 ? -8.946 -1.426 20.229 1.00 83.75 110 ALA A O 1
ATOM 860 N N . ARG A 1 111 ? -7.708 -2.064 18.465 1.00 81.38 111 ARG A N 1
ATOM 861 C CA . ARG A 1 111 ? -6.886 -0.845 18.387 1.00 81.38 111 ARG A CA 1
ATOM 862 C C . ARG A 1 111 ? -7.457 0.215 17.453 1.00 81.38 111 ARG A C 1
ATOM 864 O O . ARG A 1 111 ? -7.184 1.394 17.654 1.00 81.38 111 ARG A O 1
ATOM 871 N N . ILE A 1 112 ? -8.196 -0.204 16.430 1.00 80.25 112 ILE A N 1
ATOM 872 C CA . ILE A 1 112 ? -8.646 0.669 15.343 1.00 80.25 112 ILE A CA 1
ATOM 873 C C . ILE A 1 112 ? -10.136 1.015 15.459 1.00 80.25 112 ILE A C 1
ATOM 875 O O . ILE A 1 112 ? -10.548 2.095 15.033 1.00 80.25 112 ILE A O 1
ATOM 879 N N . VAL A 1 113 ? -10.955 0.119 16.022 1.00 80.12 113 VAL A N 1
ATOM 880 C CA . VAL A 1 113 ? -12.387 0.373 16.199 1.00 80.12 113 VAL A CA 1
ATOM 881 C C . VAL A 1 113 ? -12.559 1.638 17.024 1.00 80.12 113 VAL A C 1
ATOM 883 O O . VAL A 1 113 ? -12.057 1.773 18.142 1.00 80.12 113 VAL A O 1
ATOM 886 N N . ARG A 1 114 ? -13.256 2.598 16.423 1.00 71.69 114 ARG A N 1
ATOM 887 C CA . ARG A 1 114 ? -13.475 3.905 17.021 1.00 71.69 114 ARG A CA 1
ATOM 888 C C . ARG A 1 114 ? -14.387 3.769 18.236 1.00 71.69 114 ARG A C 1
ATOM 890 O O . ARG A 1 114 ? -15.172 2.830 18.355 1.00 71.69 114 ARG A O 1
ATOM 897 N N . ARG A 1 115 ? -14.324 4.752 19.138 1.00 71.62 115 ARG A N 1
ATOM 898 C CA . ARG A 1 115 ? -15.187 4.797 20.336 1.00 71.62 115 ARG 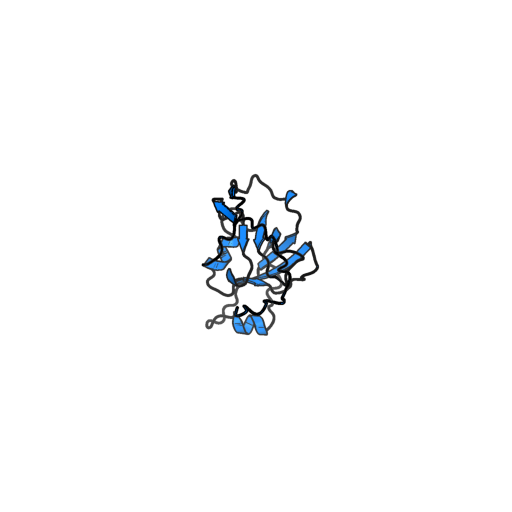A CA 1
ATOM 899 C C . ARG A 1 115 ? -16.685 4.818 20.005 1.00 71.62 115 ARG A C 1
ATOM 901 O O . ARG A 1 115 ? -17.485 4.478 20.866 1.00 71.62 115 ARG A O 1
ATOM 908 N N . ASP A 1 116 ? -17.048 5.216 18.786 1.00 70.75 116 ASP A N 1
ATOM 909 C CA . ASP A 1 116 ? -18.421 5.213 18.267 1.00 70.75 116 ASP A CA 1
ATOM 910 C C . ASP A 1 116 ? -18.874 3.840 17.723 1.00 70.75 116 ASP A C 1
ATOM 912 O O . ASP A 1 116 ? -20.012 3.701 17.283 1.00 70.75 116 ASP A O 1
ATOM 916 N N . GLY A 1 117 ? -18.003 2.824 17.754 1.00 70.56 117 GLY A N 1
ATOM 917 C CA . GLY A 1 117 ? -18.278 1.478 17.249 1.00 70.56 117 GLY A CA 1
ATOM 918 C C . GLY A 1 117 ? -18.190 1.340 15.726 1.00 70.56 117 GLY A C 1
ATOM 919 O O . GLY A 1 117 ? -18.409 0.242 15.211 1.00 70.56 117 GLY A O 1
ATOM 920 N N . SER A 1 118 ? -17.851 2.407 14.994 1.00 77.50 118 SER A N 1
ATOM 921 C CA . SER A 1 118 ? -17.651 2.334 13.547 1.00 77.50 118 SER A CA 1
ATOM 922 C C . SER A 1 118 ? -16.347 1.602 13.214 1.00 77.50 118 SER A C 1
ATOM 924 O O . SER A 1 118 ? -15.277 1.881 13.767 1.00 77.50 118 SER A O 1
ATOM 926 N N . GLN A 1 119 ? -16.447 0.626 12.309 1.00 79.06 119 GLN A N 1
ATOM 927 C CA . GLN A 1 119 ? -15.291 -0.094 11.780 1.00 79.06 119 GLN A CA 1
ATOM 928 C C . GLN A 1 119 ? -14.828 0.590 10.491 1.00 79.06 119 GLN A C 1
ATOM 930 O O . GLN A 1 119 ? -15.660 0.861 9.620 1.00 79.06 119 GLN A O 1
ATOM 935 N N . PRO A 1 120 ? -13.529 0.885 10.335 1.00 86.44 120 PRO A N 1
ATOM 936 C CA . PRO A 1 120 ? -13.024 1.374 9.062 1.00 86.44 120 PRO A CA 1
ATOM 937 C C . PRO A 1 120 ? -13.128 0.300 7.984 1.00 86.44 120 PRO A C 1
ATOM 939 O O . PRO A 1 120 ? -12.945 -0.889 8.237 1.00 86.44 120 PRO A O 1
ATOM 942 N N . GLN A 1 121 ? -13.387 0.754 6.762 1.00 90.19 121 GLN A N 1
ATOM 943 C CA . GLN A 1 121 ? -13.466 -0.111 5.595 1.00 90.19 121 GLN A CA 1
ATOM 944 C C . GLN A 1 121 ? -12.094 -0.724 5.287 1.00 90.19 121 GLN A C 1
ATOM 946 O O . GLN A 1 121 ? -11.098 -0.007 5.144 1.00 90.19 121 GLN A O 1
ATOM 951 N N . VAL A 1 122 ? -12.062 -2.046 5.139 1.00 92.75 122 VAL A N 1
ATOM 952 C CA . VAL A 1 122 ? -10.901 -2.790 4.657 1.00 92.75 122 VAL A CA 1
ATOM 953 C C . VAL A 1 122 ? -10.770 -2.553 3.157 1.00 92.75 122 VAL A C 1
ATOM 955 O O . VAL A 1 122 ? -11.734 -2.698 2.404 1.00 92.75 122 VAL A O 1
ATOM 958 N N . GLN A 1 123 ? -9.567 -2.199 2.723 1.00 93.81 123 GLN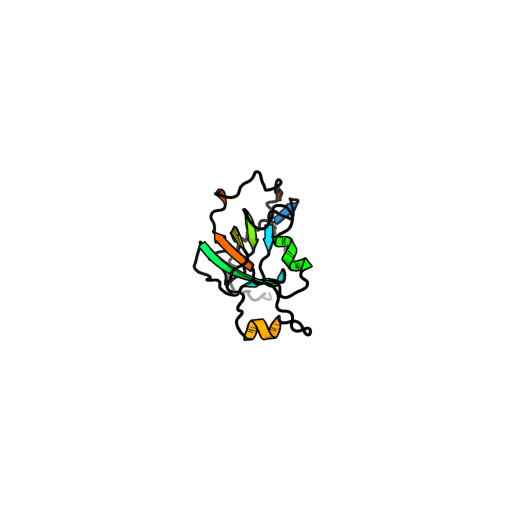 A N 1
ATOM 959 C CA . GLN A 1 123 ? -9.183 -2.067 1.319 1.00 93.81 123 GLN A CA 1
ATOM 960 C C . GLN A 1 123 ? -8.250 -3.218 0.950 1.00 93.81 123 GLN A C 1
ATOM 962 O O . GLN A 1 123 ? -7.501 -3.701 1.795 1.00 93.81 123 GLN A O 1
ATOM 967 N N . ALA A 1 124 ? -8.263 -3.657 -0.302 1.00 95.19 124 ALA A N 1
ATOM 968 C CA . ALA A 1 124 ? -7.352 -4.680 -0.795 1.00 95.19 124 ALA A CA 1
ATOM 969 C C . ALA A 1 124 ? -6.575 -4.173 -2.006 1.00 95.19 124 ALA A C 1
ATOM 971 O O . ALA A 1 124 ? -7.134 -3.495 -2.873 1.00 95.19 124 ALA A O 1
ATOM 972 N N . LEU A 1 125 ? -5.285 -4.504 -2.044 1.00 95.44 125 LEU A N 1
ATOM 973 C CA . LEU A 1 125 ? -4.385 -4.171 -3.140 1.00 95.44 125 LEU A CA 1
ATOM 974 C C . LEU A 1 125 ? -3.670 -5.424 -3.631 1.00 95.44 125 LEU A C 1
ATOM 976 O O . LEU A 1 125 ? -3.242 -6.241 -2.820 1.00 95.44 125 LEU A O 1
ATOM 980 N N . THR A 1 126 ? -3.456 -5.511 -4.939 1.00 96.38 126 THR A N 1
ATOM 981 C CA . THR A 1 126 ? -2.465 -6.423 -5.513 1.00 96.38 126 THR A CA 1
ATOM 982 C C . THR A 1 126 ? -1.188 -5.630 -5.717 1.00 96.38 126 THR A C 1
ATOM 984 O O . THR A 1 126 ? -1.201 -4.610 -6.410 1.00 96.38 126 THR A O 1
ATOM 987 N N . LEU A 1 127 ? -0.102 -6.082 -5.104 1.00 95.12 127 LEU A N 1
ATOM 988 C CA . LEU A 1 127 ? 1.219 -5.482 -5.209 1.00 95.12 127 LEU A CA 1
ATOM 989 C C . LEU A 1 127 ? 2.120 -6.328 -6.099 1.00 95.12 127 LEU A C 1
ATOM 991 O O . LEU A 1 127 ? 2.092 -7.553 -6.001 1.00 95.12 127 LEU A O 1
ATOM 995 N N . ASP A 1 128 ? 2.961 -5.684 -6.906 1.00 94.19 128 ASP A N 1
ATOM 996 C CA . ASP A 1 128 ? 4.047 -6.336 -7.637 1.00 94.19 128 ASP A CA 1
ATOM 997 C C . ASP A 1 128 ? 5.319 -5.478 -7.711 1.00 94.19 128 ASP A C 1
ATOM 999 O O . ASP A 1 128 ? 5.320 -4.294 -7.387 1.00 94.19 128 ASP A O 1
ATOM 1003 N N . THR A 1 129 ? 6.429 -6.073 -8.147 1.00 91.56 129 THR A N 1
ATOM 1004 C CA . THR A 1 129 ? 7.687 -5.357 -8.421 1.00 91.56 129 THR A CA 1
ATOM 1005 C C . THR A 1 129 ? 7.908 -5.106 -9.916 1.00 91.56 129 THR A C 1
ATOM 1007 O O . THR A 1 129 ? 9.040 -4.882 -10.348 1.00 91.56 129 THR A O 1
ATOM 1010 N N . ASN A 1 130 ? 6.857 -5.187 -10.740 1.00 91.75 130 ASN A N 1
ATOM 1011 C CA . ASN A 1 130 ? 6.951 -4.964 -12.179 1.00 91.75 130 ASN A CA 1
ATOM 1012 C C . ASN A 1 130 ? 6.774 -3.473 -12.498 1.00 91.75 130 ASN A C 1
ATOM 1014 O O . ASN A 1 130 ? 5.743 -3.030 -13.006 1.00 91.75 130 ASN A O 1
ATOM 1018 N N . PHE A 1 131 ? 7.811 -2.691 -12.199 1.00 86.88 131 PHE A N 1
ATOM 1019 C CA . PHE A 1 131 ? 7.807 -1.237 -12.376 1.00 86.88 131 PHE A CA 1
ATOM 1020 C C . PHE A 1 131 ? 7.752 -0.787 -13.844 1.00 86.88 131 PHE A C 1
ATOM 1022 O O . PHE A 1 131 ? 7.438 0.368 -14.113 1.00 86.88 131 PHE A O 1
ATOM 1029 N N . THR A 1 132 ? 8.028 -1.672 -14.808 1.00 87.00 132 THR A N 1
ATOM 1030 C CA . THR A 1 132 ? 7.925 -1.340 -16.240 1.00 87.00 132 THR A CA 1
ATOM 1031 C C . THR A 1 132 ? 6.488 -1.384 -16.754 1.00 87.00 132 THR A C 1
ATOM 1033 O O . THR A 1 132 ? 6.210 -0.831 -17.813 1.00 87.00 132 THR A O 1
ATOM 1036 N N . ALA A 1 133 ? 5.573 -2.005 -16.002 1.00 87.38 133 ALA A N 1
ATOM 1037 C CA . ALA A 1 133 ? 4.148 -2.048 -16.317 1.00 87.38 133 ALA A CA 1
ATOM 1038 C C . ALA A 1 133 ? 3.383 -0.794 -15.859 1.00 87.38 133 ALA A C 1
ATOM 1040 O O . ALA A 1 133 ? 2.176 -0.717 -16.068 1.00 87.38 133 ALA A O 1
ATOM 1041 N N . VAL A 1 134 ? 4.066 0.167 -15.227 1.00 83.81 134 VAL A N 1
ATOM 1042 C CA . VAL A 1 134 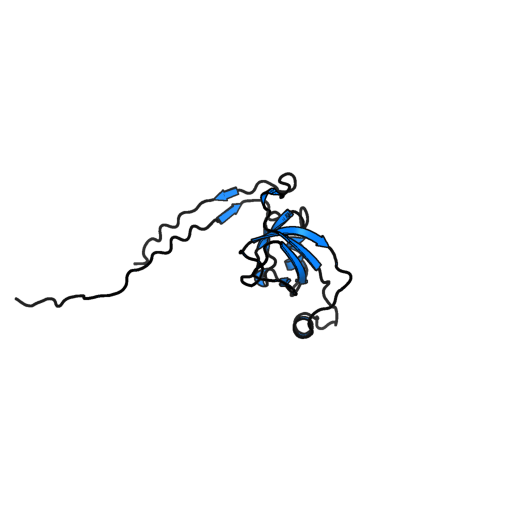? 3.481 1.454 -14.845 1.00 83.81 134 VAL A CA 1
ATOM 1043 C C . VAL A 1 134 ? 3.068 2.218 -16.097 1.00 83.81 134 VAL A C 1
ATOM 1045 O O . VAL A 1 134 ? 3.885 2.492 -16.980 1.00 83.81 134 VAL A O 1
ATOM 1048 N N . ASP A 1 135 ? 1.803 2.617 -16.141 1.00 81.75 135 ASP A N 1
ATOM 1049 C CA . ASP A 1 135 ? 1.285 3.482 -17.189 1.00 81.75 135 ASP A CA 1
ATOM 1050 C C . ASP A 1 135 ? 1.756 4.928 -16.976 1.00 81.75 135 ASP A C 1
ATOM 1052 O O . ASP A 1 135 ? 1.144 5.725 -16.264 1.00 81.75 135 ASP A O 1
ATOM 1056 N N . SER A 1 136 ? 2.871 5.274 -17.618 1.00 72.38 136 SER A N 1
ATOM 1057 C CA . SER A 1 136 ? 3.471 6.608 -17.533 1.00 72.38 136 SER A CA 1
ATOM 1058 C C . SER A 1 136 ? 2.584 7.724 -18.091 1.00 72.38 136 SER A C 1
ATOM 1060 O O . SER A 1 136 ? 2.869 8.888 -17.831 1.00 72.38 136 SER A O 1
ATOM 1062 N N . SER A 1 137 ? 1.500 7.406 -18.811 1.00 73.50 137 SER A N 1
ATOM 1063 C CA . SER A 1 137 ? 0.522 8.410 -19.248 1.00 73.50 137 SER A CA 1
ATOM 1064 C C . SER A 1 137 ? -0.375 8.911 -18.110 1.00 73.50 137 SER A C 1
ATOM 1066 O O . SER A 1 137 ? -0.920 10.009 -18.205 1.00 73.50 137 SER A O 1
ATOM 1068 N N . LYS A 1 138 ? -0.496 8.134 -17.022 1.00 67.88 138 LYS A N 1
ATOM 1069 C CA . LYS A 1 138 ? -1.263 8.488 -15.816 1.00 67.88 138 LYS A CA 1
ATOM 1070 C C . LYS A 1 138 ? -0.426 9.194 -14.753 1.00 67.88 138 LYS A C 1
ATOM 1072 O O . LYS A 1 138 ? -0.984 9.790 -13.833 1.00 67.88 138 LYS A O 1
ATOM 1077 N N . LEU A 1 139 ? 0.898 9.103 -14.859 1.00 67.38 139 LEU A N 1
ATOM 1078 C CA . LEU A 1 139 ? 1.826 9.722 -13.925 1.00 67.38 139 LEU A CA 1
ATOM 1079 C C . LEU A 1 139 ? 2.341 11.037 -14.502 1.00 67.38 139 LEU A C 1
ATOM 1081 O O . LEU A 1 139 ? 2.988 11.052 -15.550 1.00 67.38 139 LEU A O 1
ATOM 1085 N N . ASP A 1 140 ? 2.135 12.147 -13.793 1.00 62.19 140 ASP A N 1
ATOM 1086 C CA . ASP A 1 140 ? 2.864 13.361 -14.153 1.00 62.19 140 ASP A CA 1
ATOM 1087 C C . ASP A 1 140 ? 4.365 13.151 -13.901 1.00 62.19 140 ASP A C 1
ATOM 1089 O O . ASP A 1 140 ? 4.779 12.426 -12.991 1.00 62.19 140 ASP A O 1
ATOM 1093 N N . LYS A 1 141 ? 5.198 13.818 -14.703 1.00 58.19 141 LYS A N 1
ATOM 1094 C CA . LYS A 1 141 ? 6.660 13.668 -14.683 1.00 58.19 141 LYS A CA 1
ATOM 1095 C C . LYS A 1 141 ? 7.236 13.789 -13.262 1.00 58.19 141 LYS A C 1
ATOM 1097 O O . LYS A 1 141 ? 7.087 14.817 -12.601 1.00 58.19 141 LYS A O 1
ATOM 1102 N N . LEU A 1 142 ? 7.953 12.751 -12.830 1.00 59.66 142 LEU A N 1
ATOM 1103 C CA . LEU A 1 142 ? 8.746 12.739 -11.600 1.00 59.66 142 LEU A CA 1
ATOM 1104 C C . LEU A 1 142 ? 10.166 13.239 -11.890 1.00 59.66 142 LEU A C 1
ATOM 1106 O O . LEU A 1 142 ? 10.808 12.748 -12.818 1.00 59.66 142 LEU A O 1
ATOM 1110 N N . ASN A 1 143 ? 10.682 14.170 -11.081 1.00 54.53 143 ASN A N 1
ATOM 1111 C CA . ASN A 1 143 ? 12.088 14.575 -11.140 1.00 54.53 143 ASN A CA 1
ATOM 1112 C C . ASN A 1 143 ? 12.845 14.021 -9.928 1.00 54.53 143 ASN A C 1
ATOM 1114 O O . ASN A 1 143 ? 12.519 14.314 -8.772 1.00 54.53 143 ASN A O 1
ATOM 1118 N N . PHE A 1 144 ? 13.880 13.233 -10.207 1.00 55.22 144 PHE A N 1
ATOM 1119 C CA . PHE A 1 144 ? 14.781 12.679 -9.202 1.00 55.22 144 PHE A CA 1
ATOM 1120 C C . PHE A 1 144 ? 16.086 13.470 -9.191 1.00 55.22 144 PHE A C 1
ATOM 1122 O O . PHE A 1 144 ? 16.666 13.717 -10.248 1.00 55.22 144 PHE A O 1
ATOM 1129 N N . LEU A 1 145 ? 16.573 13.822 -7.999 1.00 45.34 145 LEU A N 1
ATOM 1130 C CA . LEU A 1 145 ? 17.961 14.241 -7.832 1.00 45.34 145 LEU A CA 1
ATOM 1131 C C . LEU A 1 145 ? 18.771 13.085 -7.265 1.00 45.34 145 LEU A C 1
ATOM 1133 O O . LEU A 1 145 ? 18.472 12.556 -6.192 1.00 45.34 145 LEU A O 1
ATOM 1137 N N . LEU A 1 146 ? 19.843 12.746 -7.971 1.00 47.81 146 LEU A N 1
ATOM 1138 C CA . LEU A 1 146 ? 20.922 11.936 -7.429 1.00 47.81 146 LEU A CA 1
ATOM 1139 C C . LEU A 1 146 ? 21.824 12.856 -6.605 1.00 47.81 146 LEU A C 1
ATOM 1141 O O . LEU A 1 146 ? 22.524 13.705 -7.153 1.00 47.81 146 LEU A O 1
ATOM 1145 N N . GLY A 1 147 ? 21.757 12.718 -5.282 1.00 51.22 147 GLY A N 1
ATOM 1146 C CA . GLY A 1 147 ? 22.633 13.420 -4.352 1.00 51.22 147 GLY A CA 1
ATOM 1147 C C . GLY A 1 147 ? 23.720 12.486 -3.832 1.00 51.22 147 GLY A C 1
ATOM 1148 O O . GLY A 1 147 ? 23.421 11.393 -3.360 1.00 51.22 147 GLY A O 1
ATOM 1149 N N . PHE A 1 148 ? 24.972 12.934 -3.879 1.00 47.38 148 PHE A N 1
ATOM 1150 C CA . PHE A 1 148 ? 26.072 12.302 -3.156 1.00 47.38 148 PHE A CA 1
ATOM 1151 C C . PHE A 1 148 ? 26.295 13.102 -1.876 1.00 47.38 148 PHE A C 1
ATOM 1153 O O . PHE A 1 148 ? 26.721 14.253 -1.938 1.00 47.38 148 PHE A O 1
ATOM 1160 N N . LEU A 1 149 ? 25.995 12.522 -0.715 1.00 50.12 149 LEU A N 1
ATOM 1161 C CA . LEU A 1 149 ? 26.444 13.108 0.544 1.00 50.12 149 LEU A CA 1
ATOM 1162 C C . LEU A 1 149 ? 27.932 12.784 0.688 1.00 50.12 149 LEU A C 1
ATOM 1164 O O . LEU A 1 149 ? 28.300 11.679 1.086 1.00 50.12 149 LEU A O 1
ATOM 1168 N N . SER A 1 150 ? 28.805 13.739 0.362 1.00 48.84 150 SER A N 1
ATOM 1169 C CA . SER A 1 150 ? 30.113 13.758 1.006 1.00 48.84 150 SER A CA 1
ATOM 1170 C C . SER A 1 150 ? 29.845 14.090 2.467 1.00 48.84 150 SER A C 1
ATOM 1172 O O . SER A 1 150 ? 29.496 15.223 2.785 1.00 48.84 150 SER A O 1
ATOM 1174 N N . SER A 1 151 ? 29.919 13.092 3.345 1.00 51.16 151 SER A N 1
ATOM 1175 C CA . SER A 1 151 ? 29.913 13.330 4.783 1.00 51.16 151 SER A CA 1
ATOM 1176 C C . SER A 1 151 ? 31.122 14.210 5.108 1.00 51.16 151 SER A C 1
ATOM 1178 O O . SER A 1 151 ? 32.248 13.707 5.169 1.00 51.16 151 SER A O 1
ATOM 1180 N N . GLU A 1 152 ? 30.913 15.517 5.244 1.00 54.22 152 GLU A N 1
ATOM 1181 C CA . GLU A 1 152 ? 31.877 16.371 5.925 1.00 54.22 152 GLU A CA 1
ATOM 1182 C C . GLU A 1 152 ? 31.981 15.849 7.365 1.00 54.22 152 GLU A C 1
ATOM 1184 O O . GLU A 1 152 ? 30.950 15.562 7.985 1.00 54.22 152 GLU A O 1
ATOM 1189 N N . PRO A 1 153 ? 33.197 15.592 7.872 1.00 42.75 153 PRO A N 1
ATOM 1190 C CA . PRO A 1 153 ? 33.359 15.124 9.237 1.00 42.75 153 PRO A CA 1
ATOM 1191 C C . PRO A 1 153 ? 32.823 16.195 10.191 1.00 42.75 153 PRO A C 1
ATOM 1193 O O . PRO A 1 153 ? 33.149 17.370 10.049 1.00 42.75 153 PRO A O 1
ATOM 1196 N N . CYS A 1 154 ? 31.991 15.787 11.149 1.00 43.19 154 CYS A N 1
ATOM 1197 C CA . CYS A 1 154 ? 31.695 16.624 12.304 1.00 43.19 154 CYS A CA 1
ATOM 1198 C C . CYS A 1 154 ? 33.013 16.832 13.070 1.00 43.19 154 CYS A C 1
ATOM 1200 O O . CYS A 1 154 ? 33.546 15.850 13.593 1.00 43.19 154 CYS A O 1
ATOM 1202 N N . ASP A 1 155 ? 33.537 18.061 13.077 1.00 42.56 155 ASP A N 1
ATOM 1203 C CA . ASP A 1 155 ? 34.619 18.496 13.979 1.00 42.56 155 ASP A CA 1
ATOM 1204 C C . ASP A 1 155 ? 34.122 18.610 15.432 1.00 42.56 155 ASP A C 1
ATOM 1206 O O . ASP A 1 155 ? 32.970 19.069 15.638 1.00 42.56 155 ASP A O 1
#

Solvent-accessible surface area (backbone atoms only — not comparable to full-atom values): 9461 Å² total; per-residue (Å²): 137,87,84,84,85,83,93,76,86,84,78,89,77,80,77,78,82,78,85,55,84,43,78,71,58,50,51,78,49,48,54,35,60,56,25,64,91,37,27,25,43,73,76,46,68,52,37,85,40,61,63,50,72,33,37,36,34,57,63,58,63,67,71,58,44,44,55,44,56,35,87,78,28,45,49,56,16,36,28,36,42,44,89,67,28,26,74,45,62,56,32,29,23,74,37,72,48,74,53,91,74,67,81,68,60,67,76,55,41,72,72,47,46,41,98,86,70,52,70,71,71,43,38,30,36,32,36,26,70,63,71,84,74,44,59,63,90,71,41,63,75,71,42,74,44,86,56,81,82,78,79,72,78,88,128

pLDDT: mean 74.46, std 20.38, range [29.73, 96.38]

Secondary structure (DSSP, 8-state):
---PPP-------------EEEEEE--TTSEEE-SGGGTEEESS--TT-SEEEEEEEE-S-HHHHHGGGSTT-STT-EEEPPTTSSSSSEEEEEEEE--S-----HHHHHHHS-TT-PPPPPEEEEEES-GGGS-TTTSPPPEEEEE--------

Sequence (155 aa):
MFLRPPLHKWVSLFRKHENYLRVQWGSNTAIGDITEAAGWKILNCSPDVLTQDIRLVCMGETSMCQHLFSGHGAVDTIVRLSEDCGKGPFARVQKSWIPADQSMPADIAARIVRRDGSQPQVQALTLDTNFTAVDSSKLDKLNFLLGFLSSEPCD

Foldseek 3Di:
DDDDDDDDDDDDPPPDQDFDKDQPDFPLQQEAEQDVVLQKDWQDAAAEDQKDKIKIFGQDPVVSVCSCQPQLGVALHKYADDNRHYPDRIWGFNDKDQDPDQDGDPVVCVRRQDPVRDGTGMMMTITHRPNVPRPCVRTTDTDIDRDRDPPDDDD